Protein AF-A0A934R4L2-F1 (afdb_monomer)

Organism: NCBI:txid1144680

Secondary structure (DSSP, 8-state):
----B-TTSPBP-HHHHHHHHHHHHHHHHHHHHHHHHHHHHH--SHHHHHHHHHHHHHHHHHHHHHHHHHH-GGGGSTT------

Sequence (85 aa):
MSTLENTDGEPLPWKEIIGKAAHDMRTPLSCMRTTVEVLRMLASSEQDTRMIEILEKQIDSLAAQVNDLVNDPRAYLPGGSRSRH

Structure (mmCIF, N/CA/C/O backbone):
data_AF-A0A934R4L2-F1
#
_entry.id   AF-A0A934R4L2-F1
#
loop_
_atom_site.group_PDB
_atom_site.id
_atom_site.type_symbol
_atom_site.label_atom_id
_atom_site.label_alt_id
_atom_site.label_comp_id
_atom_site.label_asym_id
_atom_site.label_entity_id
_atom_site.label_seq_id
_atom_site.pdbx_PDB_ins_code
_atom_site.Cartn_x
_atom_site.Cartn_y
_atom_site.Cartn_z
_atom_site.occupancy
_atom_site.B_iso_or_equiv
_atom_site.auth_seq_id
_atom_site.auth_comp_id
_atom_site.auth_asym_id
_atom_site.auth_atom_id
_atom_site.pdbx_PDB_model_num
ATOM 1 N N . MET A 1 1 ? 8.338 5.585 -33.541 1.00 47.62 1 MET A N 1
ATOM 2 C CA . MET A 1 1 ? 8.587 4.993 -32.210 1.00 47.62 1 MET A CA 1
ATOM 3 C C . MET A 1 1 ? 9.554 5.921 -31.491 1.00 47.62 1 MET A C 1
ATOM 5 O O . MET A 1 1 ? 10.710 5.919 -31.873 1.00 47.62 1 MET A O 1
ATOM 9 N N . SER A 1 2 ? 9.099 6.762 -30.555 1.00 47.09 2 SER A N 1
ATOM 10 C CA . SER A 1 2 ? 10.011 7.611 -29.766 1.00 47.09 2 SER A CA 1
ATOM 11 C C . SER A 1 2 ? 10.403 6.883 -28.487 1.00 47.09 2 SER A C 1
ATOM 13 O O . SER A 1 2 ? 9.567 6.671 -27.609 1.00 47.09 2 SER A O 1
ATOM 15 N N . THR A 1 3 ? 11.658 6.460 -28.414 1.00 56.31 3 THR A N 1
ATOM 16 C CA . THR A 1 3 ? 12.342 6.059 -27.184 1.00 56.31 3 THR A CA 1
ATOM 17 C C . THR A 1 3 ? 12.624 7.309 -26.355 1.00 56.31 3 THR A C 1
ATOM 19 O O . THR A 1 3 ? 13.095 8.309 -26.885 1.00 56.31 3 THR A O 1
ATOM 22 N N . LEU A 1 4 ? 12.288 7.281 -25.063 1.00 58.50 4 LEU A N 1
ATOM 23 C CA . LEU A 1 4 ? 12.756 8.300 -24.125 1.00 58.50 4 LEU A CA 1
ATOM 24 C C . LEU A 1 4 ? 14.215 7.975 -23.812 1.00 58.50 4 LEU A C 1
ATOM 26 O O . LEU A 1 4 ? 14.505 6.979 -23.146 1.00 58.50 4 LEU A O 1
ATOM 30 N N . GLU A 1 5 ? 15.100 8.775 -24.381 1.00 56.53 5 GLU A N 1
ATOM 31 C CA . GLU A 1 5 ? 16.545 8.658 -24.255 1.00 56.53 5 GLU A CA 1
ATOM 32 C C . GLU A 1 5 ? 17.023 9.447 -23.031 1.00 56.53 5 GLU A C 1
ATOM 34 O O . GLU A 1 5 ? 16.436 10.470 -22.666 1.00 56.53 5 GLU A O 1
ATOM 39 N N . ASN A 1 6 ? 18.088 8.976 -22.382 1.00 59.97 6 ASN A N 1
ATOM 40 C CA . ASN A 1 6 ? 18.858 9.823 -21.473 1.00 59.97 6 ASN A CA 1
ATOM 41 C C . ASN A 1 6 ? 19.494 10.991 -22.244 1.00 59.97 6 ASN A C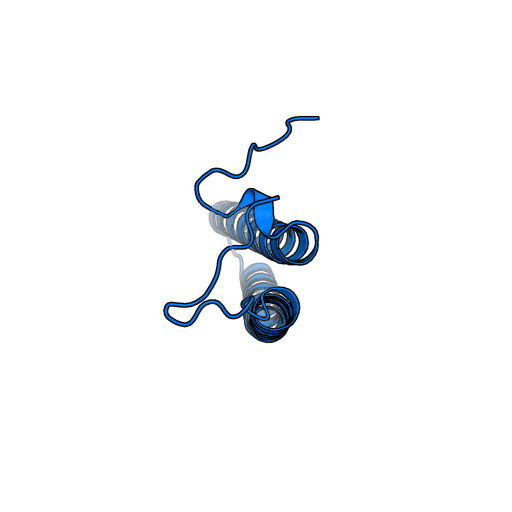 1
ATOM 43 O O . ASN A 1 6 ? 19.486 11.012 -23.474 1.00 59.97 6 ASN A O 1
ATOM 47 N N . THR A 1 7 ? 20.095 11.949 -21.533 1.00 57.81 7 THR A N 1
ATOM 48 C CA . THR A 1 7 ? 20.805 13.099 -22.135 1.00 57.81 7 THR A CA 1
ATOM 49 C C . THR A 1 7 ? 21.850 12.707 -23.188 1.00 57.81 7 THR A C 1
ATOM 51 O O . THR A 1 7 ? 22.197 13.535 -24.024 1.00 57.81 7 THR A O 1
ATOM 54 N N . ASP A 1 8 ? 22.280 11.442 -23.175 1.00 62.91 8 ASP A N 1
ATOM 55 C CA . ASP A 1 8 ? 23.300 10.864 -24.049 1.00 62.91 8 ASP A CA 1
ATOM 56 C C . ASP A 1 8 ? 22.736 9.927 -25.142 1.00 62.91 8 ASP A C 1
ATOM 58 O O . ASP A 1 8 ? 23.499 9.234 -25.810 1.00 62.91 8 ASP A O 1
ATOM 62 N N . GLY A 1 9 ? 21.413 9.870 -25.346 1.00 59.28 9 GLY A N 1
ATOM 63 C CA . GLY A 1 9 ? 20.804 9.050 -26.407 1.00 59.28 9 GLY A CA 1
ATOM 64 C C . GLY A 1 9 ? 20.568 7.577 -26.038 1.00 59.28 9 GLY A C 1
ATOM 65 O O . GLY A 1 9 ? 20.058 6.809 -26.852 1.00 59.28 9 GLY A O 1
ATOM 66 N N . GLU A 1 10 ? 20.922 7.150 -24.820 1.00 63.12 10 GLU A N 1
ATOM 67 C CA . GLU A 1 10 ? 20.757 5.753 -24.404 1.00 63.12 10 GLU A CA 1
ATOM 68 C C . GLU A 1 10 ? 19.331 5.446 -23.912 1.00 63.12 10 GLU A C 1
ATOM 70 O O . GLU A 1 10 ? 18.754 6.225 -23.141 1.00 63.12 10 GLU A O 1
ATOM 75 N N . PRO A 1 11 ? 18.750 4.294 -24.304 1.00 67.38 11 PRO A N 1
ATOM 76 C CA . PRO A 1 11 ? 17.461 3.859 -23.792 1.00 67.38 11 PRO A CA 1
ATOM 77 C C . PRO A 1 11 ? 17.571 3.553 -22.296 1.00 67.38 11 PRO A C 1
ATOM 79 O O . PRO A 1 11 ? 18.296 2.654 -21.873 1.00 67.38 11 PRO A O 1
ATOM 82 N N . LEU A 1 12 ? 16.804 4.284 -21.488 1.00 69.44 12 LEU A N 1
ATOM 83 C CA . LEU A 1 12 ? 16.718 4.049 -20.050 1.00 69.44 12 LEU A CA 1
ATOM 84 C C . LEU A 1 12 ? 16.256 2.607 -19.752 1.00 69.44 12 LEU A C 1
ATOM 86 O O . LEU A 1 12 ? 15.285 2.145 -20.368 1.00 69.44 12 LEU A O 1
ATOM 90 N N . PRO A 1 13 ? 16.863 1.907 -18.770 1.00 83.31 13 PRO A N 1
ATOM 91 C CA . PRO A 1 13 ? 16.474 0.552 -18.381 1.00 83.31 13 PRO A CA 1
ATOM 92 C C . PRO A 1 13 ? 15.192 0.575 -17.529 1.00 83.31 13 PRO A C 1
ATOM 94 O O . PRO A 1 13 ? 15.144 0.085 -16.402 1.00 83.31 13 PRO A O 1
ATOM 97 N N . TRP A 1 14 ? 14.115 1.152 -18.070 1.00 79.88 14 TRP A N 1
ATOM 98 C CA . TRP A 1 14 ? 12.846 1.394 -17.378 1.00 79.88 14 TRP A CA 1
ATOM 99 C C . TRP A 1 14 ? 12.278 0.143 -16.718 1.00 79.88 14 TRP A C 1
ATOM 101 O O . TRP A 1 14 ? 11.770 0.213 -15.604 1.00 79.88 14 TRP A O 1
ATOM 111 N N . LYS A 1 15 ? 12.405 -1.012 -17.375 1.00 82.44 15 LYS A N 1
ATOM 112 C CA . LYS A 1 15 ? 11.944 -2.292 -16.833 1.00 82.44 15 LYS A CA 1
ATOM 113 C C . LYS A 1 15 ? 12.678 -2.673 -15.545 1.00 82.44 15 LYS A C 1
ATOM 115 O O . LYS A 1 15 ? 12.052 -3.179 -14.620 1.00 82.44 15 LYS A O 1
ATOM 120 N N . GLU A 1 16 ? 13.983 -2.428 -15.477 1.00 87.00 16 GLU A N 1
ATOM 121 C CA . GLU A 1 16 ? 14.804 -2.747 -14.305 1.00 87.00 16 GLU A CA 1
ATOM 122 C C . G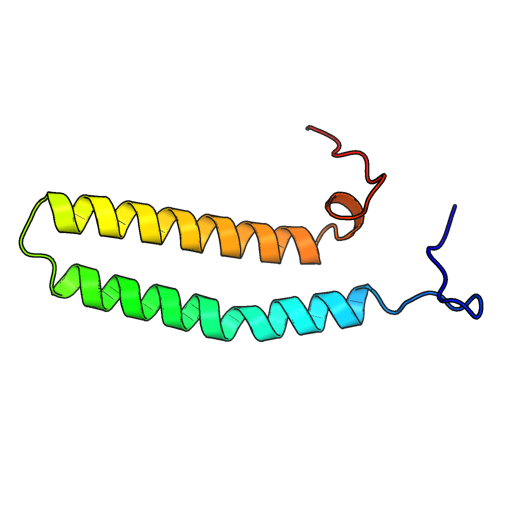LU A 1 16 ? 14.567 -1.744 -13.179 1.00 87.00 16 GLU A C 1
ATOM 124 O O . GLU A 1 16 ? 14.363 -2.148 -12.037 1.00 87.00 16 GLU A O 1
ATOM 129 N N . ILE A 1 17 ? 14.503 -0.449 -13.508 1.00 88.12 17 ILE A N 1
ATOM 130 C CA . ILE A 1 17 ? 14.227 0.623 -12.542 1.00 88.12 17 ILE A CA 1
ATOM 131 C C . ILE A 1 17 ? 12.854 0.416 -11.896 1.00 88.12 17 ILE A C 1
ATOM 133 O O . ILE A 1 17 ? 12.734 0.401 -10.671 1.00 88.12 17 ILE A O 1
ATOM 137 N N . ILE A 1 18 ? 11.817 0.207 -12.709 1.00 89.88 18 ILE A N 1
ATOM 138 C CA . ILE A 1 18 ? 10.448 -0.002 -12.226 1.00 89.88 18 ILE A CA 1
ATOM 139 C C . ILE A 1 18 ? 10.331 -1.341 -11.505 1.00 89.88 18 ILE A C 1
ATOM 141 O O . ILE A 1 18 ? 9.712 -1.407 -10.446 1.00 89.88 18 ILE A O 1
ATOM 145 N N . GLY A 1 19 ? 10.963 -2.396 -12.026 1.00 90.38 19 GLY A N 1
ATOM 146 C CA . GLY A 1 19 ? 10.998 -3.700 -11.371 1.00 90.38 19 GLY A CA 1
ATOM 147 C C . GLY A 1 19 ? 11.619 -3.629 -9.975 1.00 90.38 19 GLY A C 1
ATOM 148 O O . GLY A 1 19 ? 11.055 -4.176 -9.027 1.00 90.38 19 GLY A O 1
ATOM 149 N N . LYS A 1 20 ? 12.736 -2.906 -9.826 1.00 92.50 20 LYS A N 1
ATOM 150 C CA . LYS A 1 20 ? 13.381 -2.654 -8.533 1.00 92.50 20 LYS A CA 1
ATOM 151 C C . LYS A 1 20 ? 12.477 -1.833 -7.614 1.00 92.50 20 LYS A C 1
ATOM 153 O O . LYS A 1 20 ? 12.234 -2.260 -6.491 1.00 92.50 20 LYS A O 1
ATOM 158 N N . ALA A 1 21 ? 11.939 -0.710 -8.085 1.00 91.44 21 ALA A N 1
ATOM 159 C CA . ALA A 1 21 ? 11.059 0.135 -7.280 1.00 91.44 21 ALA A CA 1
ATOM 160 C C . ALA A 1 21 ? 9.821 -0.635 -6.785 1.00 91.44 21 ALA A C 1
ATOM 162 O O . ALA A 1 21 ? 9.484 -0.589 -5.605 1.00 91.44 21 ALA A O 1
ATOM 163 N N . ALA A 1 22 ? 9.177 -1.409 -7.660 1.00 93.31 22 ALA A N 1
ATOM 164 C CA . ALA A 1 22 ? 8.026 -2.227 -7.301 1.00 93.31 22 ALA A CA 1
ATOM 165 C C . ALA A 1 22 ? 8.383 -3.353 -6.325 1.00 93.31 22 ALA A C 1
ATOM 167 O O . ALA A 1 22 ? 7.600 -3.652 -5.425 1.00 93.31 22 ALA A O 1
ATOM 168 N N . HIS A 1 23 ? 9.557 -3.972 -6.479 1.00 93.81 23 HIS A N 1
ATOM 169 C CA . HIS A 1 23 ? 10.069 -4.947 -5.519 1.00 93.81 23 HIS A CA 1
ATOM 170 C C . HIS A 1 23 ? 10.265 -4.313 -4.138 1.00 93.81 23 HIS A C 1
ATOM 172 O O . HIS A 1 23 ? 9.751 -4.837 -3.151 1.00 93.81 23 HIS A O 1
ATOM 178 N N . ASP A 1 24 ? 10.938 -3.164 -4.083 1.00 96.50 24 ASP A N 1
ATOM 179 C CA . ASP A 1 24 ? 11.235 -2.452 -2.841 1.00 96.50 24 ASP A CA 1
ATOM 180 C C . ASP A 1 24 ? 9.945 -1.971 -2.143 1.00 96.50 24 ASP A C 1
ATOM 182 O O . ASP A 1 24 ? 9.880 -1.964 -0.916 1.00 96.50 24 ASP A O 1
ATOM 186 N N . MET A 1 25 ? 8.881 -1.669 -2.902 1.00 96.88 25 MET A N 1
ATOM 187 C CA . MET A 1 25 ? 7.555 -1.305 -2.378 1.00 96.88 25 MET A CA 1
ATOM 188 C C . MET A 1 25 ? 6.774 -2.464 -1.738 1.00 96.88 25 MET A C 1
ATOM 190 O O . MET A 1 25 ? 5.862 -2.215 -0.946 1.00 96.88 25 MET A O 1
ATOM 194 N N . ARG A 1 26 ? 7.111 -3.732 -2.018 1.00 93.19 26 ARG A N 1
ATOM 195 C CA . ARG A 1 26 ? 6.403 -4.882 -1.417 1.00 93.19 26 ARG A CA 1
ATOM 196 C C . ARG A 1 26 ? 6.574 -4.931 0.096 1.00 93.19 26 ARG A C 1
ATOM 198 O O . ARG A 1 26 ? 5.619 -5.222 0.807 1.00 93.19 26 ARG A O 1
ATOM 205 N N . THR A 1 27 ? 7.771 -4.623 0.586 1.00 94.44 27 THR A N 1
ATOM 206 C CA . THR A 1 27 ? 8.087 -4.628 2.019 1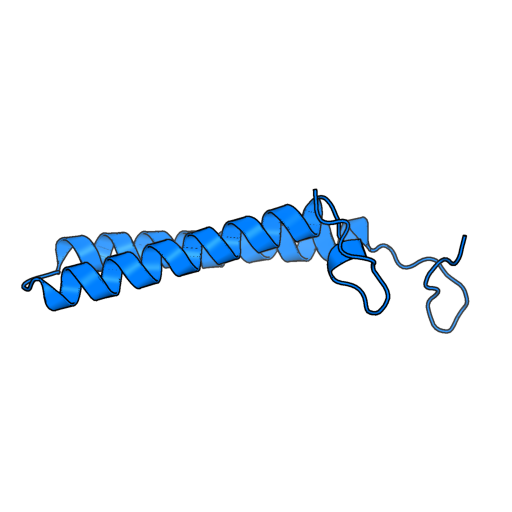.00 94.44 27 THR A CA 1
ATOM 207 C C . THR A 1 27 ? 7.242 -3.621 2.813 1.00 94.44 27 THR A C 1
ATOM 209 O O . THR A 1 27 ? 6.545 -4.051 3.732 1.00 94.44 27 THR A O 1
ATOM 212 N N . PRO A 1 28 ? 7.210 -2.313 2.481 1.00 97.31 28 PRO A N 1
ATOM 213 C CA . PRO A 1 28 ? 6.373 -1.360 3.204 1.00 97.31 28 PRO A CA 1
ATOM 214 C C . PRO A 1 28 ? 4.870 -1.637 3.046 1.00 97.31 28 PRO A C 1
ATOM 216 O O . PRO A 1 28 ? 4.137 -1.454 4.01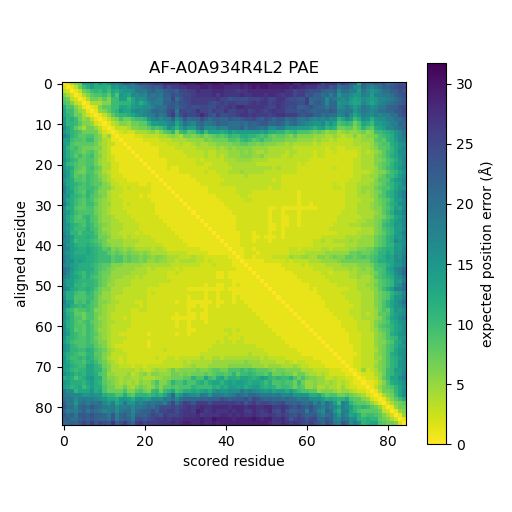4 1.00 97.31 28 PRO A O 1
ATOM 219 N N . LEU A 1 29 ? 4.396 -2.128 1.890 1.00 97.00 29 LEU A N 1
ATOM 220 C CA . LEU A 1 29 ? 2.994 -2.550 1.716 1.00 97.00 29 LEU A CA 1
ATOM 221 C C . LEU A 1 29 ? 2.611 -3.695 2.659 1.00 97.00 29 LEU A C 1
ATOM 223 O O . LEU A 1 29 ? 1.556 -3.642 3.292 1.00 97.00 29 LEU A O 1
ATOM 227 N N . SER A 1 30 ? 3.483 -4.692 2.811 1.00 96.19 30 SER A N 1
ATOM 228 C CA . SER A 1 30 ? 3.288 -5.769 3.784 1.00 96.19 30 SER A CA 1
ATOM 229 C C . SER A 1 30 ? 3.249 -5.237 5.218 1.00 96.19 30 SER A C 1
ATOM 231 O O . SER A 1 30 ? 2.339 -5.582 5.966 1.00 96.19 30 SER A O 1
ATOM 233 N N . CYS A 1 31 ? 4.162 -4.333 5.593 1.00 98.00 31 CYS A N 1
ATOM 234 C CA . CYS A 1 31 ? 4.151 -3.708 6.921 1.00 98.00 31 CYS A CA 1
ATOM 235 C C . CYS A 1 31 ? 2.860 -2.917 7.193 1.00 98.00 31 CYS A C 1
ATOM 237 O O . CYS A 1 31 ? 2.329 -2.961 8.305 1.00 98.00 31 CYS A O 1
ATOM 239 N N . MET A 1 32 ? 2.337 -2.207 6.187 1.00 98.12 32 MET A N 1
ATOM 240 C CA . MET A 1 32 ? 1.066 -1.486 6.299 1.00 98.12 32 MET A CA 1
ATOM 241 C C . MET A 1 32 ? -0.104 -2.447 6.532 1.00 98.12 32 MET A C 1
ATOM 243 O O . MET A 1 32 ? -0.927 -2.187 7.408 1.00 98.12 32 MET A O 1
ATOM 247 N N . ARG A 1 33 ? -0.148 -3.582 5.819 1.00 97.56 33 ARG A N 1
ATOM 248 C CA . ARG A 1 33 ? -1.166 -4.623 6.044 1.00 97.56 33 ARG A CA 1
ATOM 249 C C . ARG A 1 33 ? -1.110 -5.184 7.458 1.00 97.56 33 ARG A C 1
ATOM 251 O O . ARG A 1 33 ? -2.124 -5.180 8.144 1.00 97.56 33 ARG A O 1
ATOM 258 N N . THR A 1 34 ? 0.074 -5.566 7.932 1.00 97.94 34 THR A N 1
ATOM 259 C CA . THR A 1 34 ? 0.246 -6.054 9.308 1.00 97.94 34 THR A CA 1
ATOM 260 C C . THR A 1 34 ? -0.170 -5.008 10.343 1.00 97.94 34 THR A C 1
ATOM 262 O O . THR A 1 34 ? -0.833 -5.332 11.323 1.00 97.94 34 THR A O 1
ATOM 265 N N . THR A 1 35 ? 0.164 -3.734 10.125 1.00 98.12 35 THR A N 1
ATOM 266 C CA . THR A 1 35 ? -0.276 -2.642 11.013 1.00 98.12 35 THR A CA 1
ATOM 267 C C . THR A 1 35 ? -1.799 -2.559 11.078 1.00 98.12 35 THR A C 1
ATOM 269 O O . THR A 1 35 ? -2.372 -2.434 12.157 1.00 98.12 35 THR A O 1
ATOM 272 N N . VAL A 1 36 ? -2.462 -2.658 9.930 1.00 98.06 36 VAL A N 1
ATOM 273 C CA . VAL A 1 36 ? -3.920 -2.627 9.834 1.00 98.06 36 VAL A CA 1
ATOM 274 C C . VAL A 1 36 ? -4.570 -3.838 10.507 1.00 98.06 36 VAL A C 1
ATOM 276 O O . VAL A 1 36 ? -5.557 -3.669 11.221 1.00 98.06 36 VAL A O 1
ATOM 279 N N . GLU A 1 37 ? -3.988 -5.030 10.379 1.00 97.69 37 GLU A N 1
ATOM 280 C CA . GLU A 1 37 ? -4.433 -6.228 11.104 1.00 97.69 37 GLU A CA 1
ATOM 281 C C . GLU A 1 37 ? -4.363 -6.021 12.625 1.00 97.69 37 GLU A C 1
ATOM 283 O O . GLU A 1 37 ? -5.328 -6.310 13.333 1.00 97.69 37 GLU A O 1
ATOM 288 N N . VAL A 1 38 ? -3.268 -5.440 13.129 1.00 98.00 38 VAL A N 1
ATOM 289 C CA . VAL A 1 38 ? -3.126 -5.096 14.553 1.00 98.00 38 VAL A CA 1
ATOM 290 C C . VAL A 1 38 ? -4.170 -4.064 14.980 1.00 98.00 38 VAL A C 1
ATOM 292 O O . VAL A 1 38 ? -4.821 -4.245 16.008 1.00 98.00 38 VAL A O 1
ATOM 295 N N . LEU A 1 39 ? -4.385 -3.004 14.195 1.00 97.62 39 LEU A N 1
ATOM 296 C CA . LEU A 1 39 ? -5.416 -2.003 14.488 1.00 97.62 39 LEU A CA 1
ATOM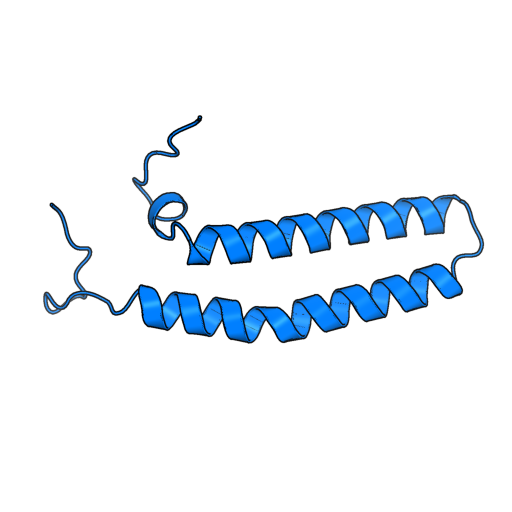 297 C C . LEU A 1 39 ? -6.812 -2.632 14.535 1.00 97.62 39 LEU A C 1
ATOM 299 O O . LEU A 1 39 ? -7.610 -2.271 15.395 1.00 97.62 39 LEU A O 1
ATOM 303 N N . ARG A 1 40 ? -7.092 -3.614 13.672 1.00 97.00 40 ARG A N 1
ATOM 304 C CA . ARG A 1 40 ? -8.363 -4.346 13.664 1.00 97.00 40 ARG A CA 1
ATOM 305 C C . ARG A 1 40 ? -8.577 -5.155 14.937 1.00 97.00 40 ARG A C 1
ATOM 307 O O . ARG A 1 40 ? -9.698 -5.210 15.429 1.00 97.00 40 ARG A O 1
ATOM 314 N N . MET A 1 41 ? -7.516 -5.736 15.495 1.00 97.38 41 MET A N 1
ATOM 315 C CA . MET A 1 41 ? -7.573 -6.436 16.784 1.00 97.38 41 MET A CA 1
ATOM 316 C C . MET A 1 41 ? -7.805 -5.490 17.971 1.00 97.38 41 MET A C 1
ATOM 318 O O . MET A 1 41 ? -8.321 -5.921 18.999 1.00 97.38 41 MET A O 1
ATOM 322 N N . LEU A 1 42 ? -7.410 -4.220 17.842 1.00 97.69 42 LEU A N 1
ATOM 323 C CA . LEU A 1 42 ? -7.518 -3.198 18.890 1.00 97.69 42 LEU A CA 1
ATOM 324 C C . LEU A 1 42 ? -8.755 -2.300 18.750 1.00 97.69 42 LEU A C 1
ATOM 326 O O . LEU A 1 42 ? -9.034 -1.507 19.650 1.00 97.69 42 LEU A O 1
ATOM 330 N N . ALA A 1 43 ? -9.479 -2.395 17.634 1.00 97.12 43 ALA A N 1
ATOM 331 C CA . ALA A 1 43 ? -10.645 -1.570 17.357 1.00 97.12 43 ALA A CA 1
ATOM 332 C C . ALA A 1 43 ? -11.715 -1.767 18.438 1.00 97.12 43 ALA A C 1
ATOM 334 O O . ALA A 1 43 ? -12.129 -2.888 18.733 1.00 97.12 43 ALA A O 1
ATOM 335 N N . SER A 1 44 ? -12.177 -0.659 19.017 1.00 97.12 44 SER A N 1
ATOM 336 C CA . SER A 1 44 ? -13.143 -0.674 20.126 1.00 97.12 44 SER A CA 1
ATOM 337 C C . SER A 1 44 ? -14.480 -0.035 19.758 1.00 97.12 44 SER A C 1
ATOM 339 O O . SER A 1 44 ? -15.460 -0.161 20.493 1.00 97.12 44 SER A O 1
ATOM 341 N N . SER A 1 45 ? -14.532 0.638 18.608 1.00 97.88 45 SER A N 1
ATOM 342 C CA . SER A 1 45 ? -15.708 1.343 18.120 1.00 97.88 45 SER A CA 1
ATOM 343 C C . SER A 1 45 ? -15.990 1.059 16.641 1.00 97.88 45 SER A C 1
ATOM 345 O O . SER A 1 45 ? -15.117 0.662 15.861 1.00 97.88 45 SER A O 1
ATOM 347 N N . GLU A 1 46 ? -17.230 1.322 16.221 1.00 96.69 46 GLU A N 1
ATOM 348 C CA . GLU A 1 46 ? -17.582 1.310 14.797 1.00 96.69 46 GLU A CA 1
ATOM 349 C C . GLU A 1 46 ? -16.788 2.348 13.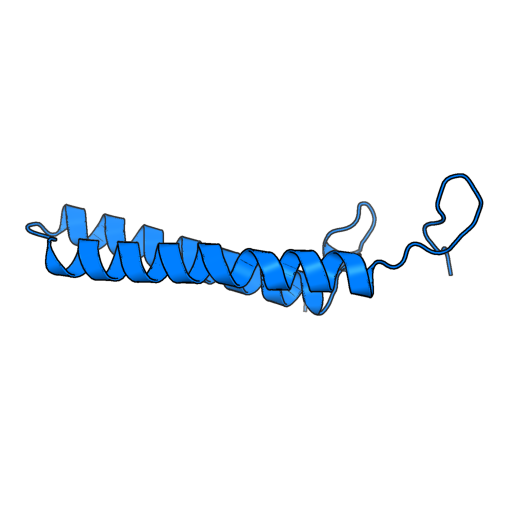998 1.00 96.69 46 GLU A C 1
ATOM 351 O O . GLU A 1 46 ? -16.478 2.124 12.829 1.00 96.69 46 GLU A O 1
ATOM 356 N N . GLN A 1 47 ? -16.458 3.488 14.610 1.00 97.69 47 GLN A N 1
ATOM 357 C CA . GLN A 1 47 ? -15.677 4.529 13.953 1.00 97.69 47 GLN A CA 1
ATOM 358 C C . GLN A 1 47 ? -14.254 4.043 13.654 1.00 97.69 47 GLN A C 1
ATOM 360 O O . GLN A 1 47 ? -13.793 4.229 12.527 1.00 97.69 47 GLN A O 1
ATOM 365 N N . ASP A 1 48 ? -13.602 3.368 14.607 1.00 97.88 48 ASP A N 1
ATOM 366 C CA . ASP A 1 48 ? -12.285 2.747 14.397 1.00 97.88 48 ASP A CA 1
ATOM 367 C C . ASP A 1 48 ? -12.351 1.749 13.240 1.00 97.88 48 ASP A C 1
ATOM 369 O O . ASP A 1 48 ? -11.542 1.805 12.316 1.00 97.88 48 ASP A O 1
ATOM 373 N N . THR A 1 49 ? -13.375 0.890 13.243 1.00 97.62 49 THR A N 1
ATOM 374 C CA . THR A 1 49 ? -13.584 -0.126 12.202 1.00 97.62 49 THR A CA 1
ATOM 375 C C . THR A 1 49 ? -13.713 0.509 10.816 1.00 97.62 49 THR A C 1
ATOM 377 O O . THR A 1 49 ? -13.023 0.099 9.885 1.00 97.62 49 THR A O 1
ATOM 380 N N . ARG A 1 50 ? -14.525 1.567 10.674 1.00 97.88 50 ARG A N 1
ATOM 381 C CA . ARG A 1 50 ? -14.683 2.289 9.397 1.00 97.88 50 ARG A CA 1
ATOM 382 C C . ARG A 1 50 ? -13.383 2.948 8.938 1.00 97.88 50 ARG A C 1
ATOM 384 O O . ARG A 1 50 ? -13.099 2.960 7.745 1.00 97.88 50 ARG A O 1
ATOM 391 N N . MET A 1 51 ? -12.594 3.509 9.855 1.00 98.12 51 MET A N 1
ATOM 392 C CA . MET A 1 51 ? -11.287 4.091 9.517 1.00 98.12 51 MET A CA 1
ATOM 393 C C . MET A 1 51 ? -10.295 3.031 9.053 1.00 98.12 51 MET A C 1
ATOM 395 O O . MET A 1 51 ? -9.611 3.232 8.051 1.00 98.12 51 MET A O 1
ATOM 399 N N . ILE A 1 52 ? -10.273 1.881 9.722 1.00 98.38 52 ILE A N 1
ATOM 400 C CA . ILE A 1 52 ? -9.437 0.742 9.346 1.00 98.38 52 ILE A CA 1
ATOM 401 C C . ILE A 1 52 ? -9.815 0.230 7.949 1.00 98.38 52 ILE A C 1
ATOM 403 O O . ILE A 1 52 ? -8.932 0.049 7.117 1.00 98.38 52 ILE A O 1
ATOM 407 N N . GLU A 1 53 ? -11.105 0.102 7.629 1.00 97.94 53 GLU A N 1
ATOM 408 C CA . GLU A 1 53 ? -11.563 -0.292 6.285 1.00 97.94 53 GLU A CA 1
ATOM 409 C C . GLU A 1 53 ? -11.133 0.689 5.182 1.00 97.94 53 GLU A C 1
ATOM 411 O O . GLU A 1 53 ? -10.871 0.287 4.046 1.00 97.94 53 GLU A O 1
ATOM 416 N N . ILE A 1 54 ? -11.071 1.991 5.483 1.00 98.12 54 ILE A N 1
ATOM 417 C CA . ILE A 1 54 ? -10.560 2.986 4.531 1.00 98.12 54 ILE A CA 1
ATOM 418 C C . ILE A 1 54 ? -9.063 2.773 4.296 1.00 98.12 54 ILE A C 1
ATOM 420 O O . ILE A 1 54 ? -8.631 2.799 3.143 1.00 98.12 54 ILE A O 1
ATOM 424 N N . LEU A 1 55 ? -8.286 2.520 5.354 1.00 98.00 55 LEU A N 1
ATOM 425 C CA . LEU A 1 55 ? -6.856 2.221 5.237 1.00 98.00 55 LEU A CA 1
ATOM 426 C C . LEU A 1 55 ? -6.615 0.938 4.428 1.00 98.00 55 LEU A C 1
ATOM 428 O O . LEU A 1 55 ? -5.759 0.939 3.546 1.00 98.00 55 LEU A O 1
ATOM 432 N N . GLU A 1 56 ? -7.405 -0.118 4.653 1.00 97.69 56 GLU A N 1
ATOM 433 C CA . GLU A 1 56 ? -7.360 -1.358 3.857 1.00 97.69 56 GLU A CA 1
ATOM 434 C C . GLU A 1 56 ? -7.535 -1.065 2.364 1.00 97.69 56 GLU A C 1
ATOM 436 O O . GLU A 1 56 ? -6.682 -1.416 1.547 1.00 97.69 56 GLU A O 1
ATOM 441 N N . LYS A 1 57 ? -8.592 -0.323 2.010 1.00 97.81 57 LYS A N 1
ATOM 442 C CA . LYS A 1 57 ? -8.877 0.053 0.618 1.00 97.81 57 LYS A CA 1
ATOM 443 C C . LYS A 1 57 ? -7.763 0.894 -0.005 1.00 97.81 57 LYS A C 1
ATOM 445 O O . LYS A 1 57 ? -7.475 0.745 -1.192 1.00 97.81 57 LYS A O 1
ATOM 450 N N . GLN A 1 58 ? -7.134 1.779 0.767 1.00 97.94 58 GLN A N 1
ATOM 451 C CA . GLN A 1 58 ? -6.013 2.591 0.291 1.00 97.94 58 GLN A CA 1
ATOM 452 C C . GLN A 1 58 ? -4.763 1.745 0.029 1.00 97.94 58 GLN A C 1
ATOM 454 O O . GLN A 1 58 ? -4.121 1.923 -1.006 1.00 97.94 58 GLN A O 1
ATOM 459 N N . ILE A 1 59 ? -4.443 0.803 0.920 1.00 97.44 59 ILE A N 1
ATOM 460 C CA . ILE A 1 59 ? -3.318 -0.125 0.747 1.00 97.44 59 ILE A CA 1
ATOM 461 C C . ILE A 1 59 ? -3.539 -1.010 -0.482 1.00 97.44 59 ILE A C 1
ATOM 463 O O . ILE A 1 59 ? -2.628 -1.161 -1.296 1.00 97.44 59 ILE A O 1
ATOM 467 N N . ASP A 1 60 ? -4.749 -1.543 -0.659 1.00 96.94 60 ASP A N 1
ATOM 468 C CA . ASP A 1 60 ? -5.089 -2.366 -1.821 1.00 96.94 60 ASP A CA 1
ATOM 469 C C . ASP A 1 60 ? -5.028 -1.566 -3.124 1.00 96.94 60 ASP A C 1
ATOM 471 O O . ASP A 1 60 ? -4.465 -2.034 -4.116 1.00 96.94 60 ASP A O 1
ATOM 475 N N . SER A 1 61 ? -5.518 -0.323 -3.116 1.00 96.44 61 SER A N 1
ATOM 476 C CA . SER A 1 61 ? -5.389 0.572 -4.266 1.00 96.44 61 SER A CA 1
ATOM 477 C C . SER A 1 61 ? -3.926 0.869 -4.601 1.00 96.44 61 SER A C 1
ATOM 479 O O . SER A 1 61 ? -3.580 0.933 -5.779 1.00 96.44 61 SER A O 1
ATOM 481 N N . LEU A 1 62 ? -3.062 1.070 -3.603 1.00 95.44 62 LEU A N 1
ATOM 482 C CA . LEU A 1 62 ? -1.641 1.336 -3.832 1.00 95.44 62 LEU A CA 1
ATOM 483 C C . LEU A 1 62 ? -0.924 0.092 -4.371 1.00 95.44 62 LEU A C 1
ATOM 485 O O . LEU A 1 62 ? -0.136 0.192 -5.309 1.00 95.44 62 LEU A O 1
ATOM 489 N N . ALA A 1 63 ? -1.230 -1.086 -3.827 1.00 95.31 63 ALA A N 1
ATOM 490 C CA . ALA A 1 63 ? -0.697 -2.350 -4.320 1.00 95.31 63 ALA A CA 1
ATOM 491 C C . ALA A 1 63 ? -1.101 -2.605 -5.783 1.00 95.31 63 ALA A C 1
ATOM 493 O O . ALA A 1 63 ? -0.255 -2.999 -6.588 1.00 95.31 63 ALA A O 1
ATOM 494 N N . ALA A 1 64 ? -2.358 -2.320 -6.141 1.00 93.81 64 ALA A N 1
ATOM 495 C CA . ALA A 1 64 ? -2.835 -2.399 -7.518 1.00 93.81 64 ALA A CA 1
ATOM 496 C C . ALA A 1 64 ? -2.074 -1.431 -8.435 1.00 93.81 64 ALA A C 1
ATOM 498 O O . ALA A 1 64 ? -1.547 -1.856 -9.454 1.00 93.81 64 ALA A O 1
ATOM 499 N N . GLN A 1 65 ? -1.902 -0.168 -8.031 1.00 92.75 65 GLN A N 1
ATOM 500 C CA . GLN A 1 65 ? -1.144 0.819 -8.811 1.00 92.75 65 GLN A CA 1
ATOM 501 C C . GLN A 1 65 ? 0.322 0.425 -9.021 1.00 92.75 65 GLN A C 1
ATOM 503 O O . GLN A 1 65 ? 0.861 0.637 -10.103 1.00 92.75 65 GLN A O 1
ATOM 508 N N . VAL A 1 66 ? 0.981 -0.152 -8.011 1.00 93.06 66 VAL A N 1
ATOM 509 C CA . VAL A 1 66 ? 2.358 -0.655 -8.148 1.00 93.06 66 VAL A CA 1
ATOM 510 C C . VAL A 1 66 ? 2.408 -1.827 -9.129 1.00 93.06 66 VAL A C 1
ATOM 512 O O . VAL A 1 66 ? 3.321 -1.903 -9.948 1.00 93.06 66 VAL A O 1
ATOM 515 N N . ASN A 1 67 ? 1.427 -2.728 -9.078 1.00 91.81 67 ASN A N 1
ATOM 516 C CA . ASN A 1 67 ? 1.330 -3.836 -10.023 1.00 91.81 67 ASN A CA 1
ATOM 517 C C . ASN A 1 67 ? 1.065 -3.342 -11.455 1.00 91.81 67 ASN A C 1
ATOM 519 O O . ASN A 1 67 ? 1.723 -3.784 -12.395 1.00 91.81 67 ASN A O 1
ATOM 523 N N . ASP A 1 68 ? 0.160 -2.383 -11.617 1.00 90.75 68 ASP A N 1
ATOM 524 C CA . ASP A 1 68 ? -0.152 -1.762 -12.903 1.00 90.75 68 ASP A CA 1
ATOM 525 C C . ASP A 1 68 ? 1.060 -1.023 -13.470 1.00 90.75 68 ASP A C 1
ATOM 527 O O . ASP A 1 68 ? 1.348 -1.157 -14.653 1.00 90.75 68 ASP A O 1
ATOM 531 N N . LEU A 1 69 ? 1.837 -0.331 -12.632 1.00 88.88 69 LEU A N 1
ATOM 532 C CA . LEU A 1 69 ? 3.078 0.325 -13.042 1.00 88.88 69 LEU A CA 1
ATOM 533 C C . LEU A 1 69 ? 4.114 -0.674 -13.581 1.00 88.88 69 LEU A C 1
ATOM 535 O O . LEU A 1 69 ? 4.842 -0.350 -14.516 1.00 88.88 69 LEU A O 1
ATOM 539 N N . VAL A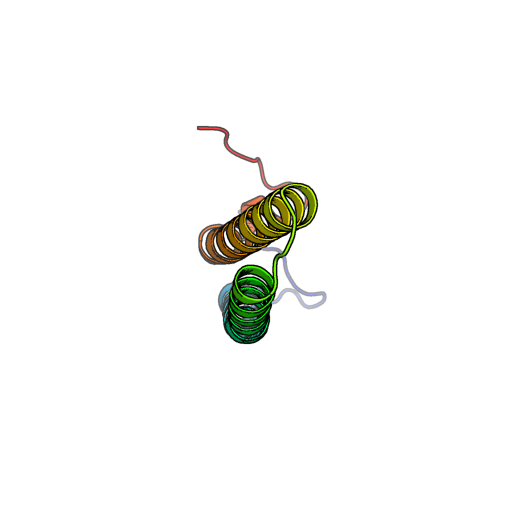 1 70 ? 4.192 -1.884 -13.019 1.00 88.62 70 VAL A N 1
ATOM 540 C CA . VAL A 1 70 ? 5.084 -2.944 -13.523 1.00 88.62 70 VAL A CA 1
ATOM 541 C C . VAL A 1 70 ? 4.608 -3.484 -14.872 1.00 88.62 70 VAL A C 1
ATOM 543 O O . VAL A 1 70 ? 5.436 -3.784 -15.733 1.00 88.62 70 VAL A O 1
ATOM 546 N N . ASN A 1 71 ? 3.292 -3.609 -15.056 1.00 87.50 71 ASN A N 1
ATOM 547 C CA . ASN A 1 71 ? 2.693 -4.191 -16.258 1.00 87.50 71 ASN A CA 1
ATOM 548 C C . ASN A 1 71 ? 2.618 -3.195 -17.425 1.00 87.50 71 ASN A C 1
ATOM 550 O O . ASN A 1 71 ? 2.907 -3.563 -18.563 1.00 87.50 71 ASN A O 1
ATOM 554 N N . ASP A 1 72 ? 2.274 -1.939 -17.143 1.00 86.56 72 ASP A N 1
ATOM 555 C CA . ASP A 1 72 ? 2.240 -0.839 -18.103 1.00 86.56 72 ASP A CA 1
ATOM 556 C C . ASP A 1 72 ? 2.853 0.452 -17.523 1.00 86.56 72 ASP A C 1
ATOM 558 O O . ASP A 1 72 ? 2.151 1.404 -17.162 1.00 86.56 72 ASP A O 1
ATOM 562 N N . PRO A 1 73 ? 4.196 0.541 -17.507 1.00 81.19 73 PRO A N 1
ATOM 563 C CA . PRO A 1 73 ? 4.921 1.764 -17.180 1.00 81.19 73 PRO A CA 1
ATOM 564 C C . PRO A 1 73 ? 4.466 3.010 -17.941 1.00 81.19 73 PRO A C 1
ATOM 566 O O . PRO A 1 73 ? 4.577 4.131 -17.444 1.00 81.19 73 PRO A O 1
ATOM 569 N N . ARG A 1 74 ? 3.998 2.837 -19.185 1.00 76.88 74 ARG A N 1
ATOM 570 C CA . ARG A 1 74 ? 3.752 3.949 -20.107 1.00 76.88 74 ARG A CA 1
ATOM 571 C C . ARG A 1 74 ? 2.488 4.712 -19.748 1.00 76.88 74 ARG A C 1
ATOM 573 O O . ARG A 1 74 ? 2.446 5.914 -19.993 1.00 76.88 74 ARG A O 1
ATOM 580 N N . ALA A 1 75 ? 1.514 4.063 -19.113 1.00 76.12 75 ALA A N 1
ATOM 581 C CA . ALA A 1 75 ? 0.305 4.710 -18.602 1.00 76.12 75 ALA A CA 1
ATOM 582 C C . ALA A 1 75 ? 0.582 5.801 -17.544 1.00 76.12 75 ALA A C 1
ATOM 584 O O . ALA A 1 75 ? -0.299 6.618 -17.263 1.00 76.12 75 ALA A O 1
ATOM 585 N N . TYR A 1 76 ? 1.790 5.820 -16.970 1.00 74.44 76 TYR A N 1
ATOM 586 C CA . TYR A 1 76 ? 2.219 6.755 -15.926 1.00 74.44 76 TYR A CA 1
ATOM 587 C C . TYR A 1 76 ? 3.209 7.820 -16.422 1.00 74.44 76 TYR A C 1
ATOM 589 O O . TYR A 1 76 ? 3.578 8.713 -15.659 1.00 74.44 76 TYR A O 1
ATOM 597 N N . LEU A 1 77 ? 3.624 7.765 -17.692 1.00 73.12 77 LEU A N 1
ATOM 598 C CA . LEU A 1 77 ? 4.510 8.760 -18.293 1.00 73.12 77 LEU A CA 1
ATOM 599 C C . LEU A 1 77 ? 3.703 9.930 -18.892 1.00 73.12 77 LEU A C 1
ATOM 601 O O . LEU A 1 77 ? 2.626 9.708 -19.456 1.00 73.12 77 LEU A O 1
ATOM 605 N N . PRO A 1 78 ? 4.210 11.178 -18.839 1.00 59.53 78 PRO A N 1
ATOM 606 C CA . PRO A 1 78 ? 3.582 12.311 -19.515 1.00 59.53 78 PRO A CA 1
ATOM 607 C C . PRO A 1 78 ? 3.460 12.035 -21.023 1.00 59.53 78 PRO A C 1
ATOM 609 O O . PRO A 1 78 ? 4.462 11.817 -21.699 1.00 59.53 78 PRO A O 1
ATOM 612 N N . GLY A 1 79 ? 2.230 12.012 -21.547 1.00 63.00 79 GLY A N 1
ATOM 613 C CA . GLY A 1 79 ? 1.935 11.676 -22.950 1.00 63.00 79 GLY A CA 1
ATOM 614 C C . GLY A 1 79 ? 1.496 10.225 -23.199 1.00 63.00 79 GLY A C 1
ATOM 615 O O . GLY A 1 79 ? 1.106 9.898 -24.318 1.00 63.00 79 GLY A O 1
ATOM 616 N N . GLY A 1 80 ? 1.489 9.366 -22.174 1.00 54.59 80 GLY A N 1
ATOM 617 C CA . GLY A 1 80 ? 0.884 8.038 -22.236 1.00 54.59 80 GLY A CA 1
ATOM 618 C C . GLY A 1 80 ? -0.636 8.139 -22.323 1.00 54.59 80 GLY A C 1
ATOM 619 O O . GLY A 1 80 ? -1.304 8.533 -21.367 1.00 54.59 80 GLY A O 1
ATOM 620 N N . SER A 1 81 ? -1.212 7.814 -23.479 1.00 53.22 81 SER A N 1
ATOM 621 C CA . SER A 1 81 ? -2.663 7.703 -23.612 1.00 53.22 81 SER A CA 1
ATOM 622 C C . SER A 1 81 ? -3.155 6.597 -22.678 1.00 53.22 81 SER A C 1
ATOM 624 O O . SER A 1 81 ? -2.911 5.421 -22.935 1.00 53.22 81 SER A O 1
ATOM 626 N N . ARG A 1 82 ? -3.858 6.955 -21.596 1.00 52.31 82 ARG A N 1
ATOM 627 C CA . ARG A 1 82 ? -4.676 5.997 -20.842 1.00 52.31 82 ARG A CA 1
ATOM 628 C C . ARG A 1 82 ? -5.736 5.451 -21.799 1.00 52.31 82 ARG A C 1
ATOM 630 O O . ARG A 1 82 ? -6.767 6.093 -21.995 1.00 52.31 82 ARG A O 1
ATOM 637 N N . SER A 1 83 ? -5.468 4.308 -22.427 1.00 50.06 83 SER A N 1
ATOM 638 C CA . SER A 1 83 ? -6.479 3.587 -23.196 1.00 50.06 83 SER A CA 1
ATOM 639 C C . SER A 1 83 ? -7.506 3.064 -22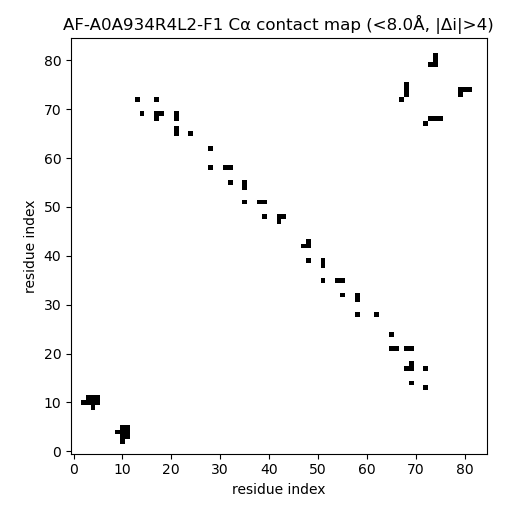.200 1.00 50.06 83 SER A C 1
ATOM 641 O O . SER A 1 83 ? -7.270 2.081 -21.504 1.00 50.06 83 SER A O 1
ATOM 643 N N . ARG A 1 84 ? -8.611 3.799 -22.053 1.00 46.47 84 ARG A N 1
ATOM 644 C CA . ARG A 1 84 ? -9.784 3.339 -21.311 1.00 46.47 84 ARG A CA 1
ATOM 645 C C . ARG A 1 84 ? -10.386 2.179 -22.103 1.00 46.47 84 ARG A C 1
ATOM 647 O O . ARG A 1 84 ? -10.928 2.411 -23.183 1.00 46.47 84 ARG A O 1
ATOM 654 N N . HIS A 1 85 ? -10.255 0.967 -21.578 1.00 39.22 85 HIS A N 1
ATOM 655 C CA . HIS A 1 85 ? -11.126 -0.149 -21.926 1.00 39.22 85 HIS A CA 1
ATOM 656 C C . HIS A 1 85 ? -12.200 -0.287 -20.855 1.00 39.22 85 HIS A C 1
ATOM 658 O O . HIS A 1 85 ? -11.856 -0.107 -19.664 1.00 39.22 85 HIS A O 1
#

Foldseek 3Di:
DDAPADVVRHRDPLLVVLVVVLVVVVVVLVVLVVVLVVQVVVDDDPVSVVVSVVSVVVSVVVNVVSVVCNVDVLCVDVVRPPPDD

Nearest PDB structures (foldseek):
  6wa9-assembly1_M  TM=7.035E-01  e=2.954E+00  Chlamydia pneumoniae
  5j0k-assembly1_A  TM=6.377E-01  e=1.884E+00  synthetic construct
  5ofa-assembly1_B  TM=7.675E-01  e=4.633E+00  Homo sapiens

pLDDT: mean 84.49, std 17.07, range [39.22, 98.38]

Radius of gyration: 18.01 Å; Cα contacts (8 Å, |Δi|>4): 41; chains: 1; bounding box: 41×20×52 Å

Solvent-accessible surface area (backbone atoms only — not comparable to full-atom values): 5099 Å² total; per-residue (Å²): 136,88,76,72,50,47,102,82,68,47,75,61,64,57,69,59,57,44,48,50,53,45,55,63,48,49,57,60,53,51,53,51,51,54,51,49,54,53,49,61,76,64,48,86,45,71,66,49,48,54,52,50,54,51,50,51,53,51,52,53,51,50,53,49,49,45,52,46,42,64,77,44,55,54,61,77,40,96,86,38,75,71,78,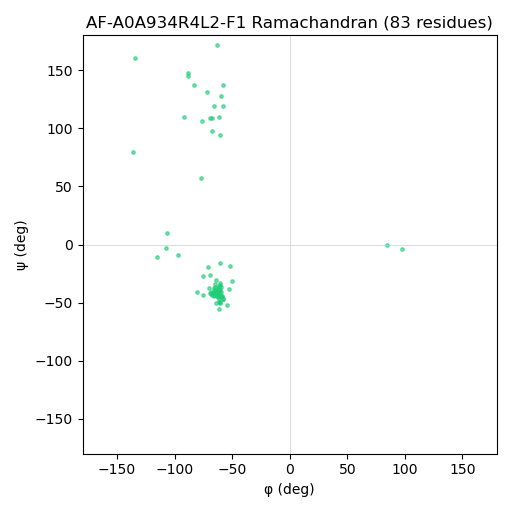84,126

Mean predicted aligned error: 8.08 Å

InterPro domains:
  IPR003661 Signal transduction histidine kinase, dimerisation/phosphoacceptor domain [PF00512] (16-69)
  IPR003661 Signal transduction histidine kinase, dimerisation/phosphoacceptor domain [SM00388] (13-78)
  IPR003661 Signal transduction histidine kinase, dimerisation/phosphoacceptor domain [cd00082] (21-69)
  IPR036097 Signal transduction histidine kinase, dimerisation/phosphoacceptor domain superfamily [SSF47384] (15-71)